Protein AF-A0A497XLJ6-F1 (afdb_monomer_lite)

Foldseek 3Di:
DPADDPVVLVVLLVVLVVQLVVCVVVVHDPVSNVVSVVVSVVSVVVVVVSVVVVVVVVVVVVVVVVVVCCCLPPVLVVVLVVCCVVPVPPDVVSVVSVVVSCVVPVD

Structure (mmCIF, N/CA/C/O backbone):
data_AF-A0A497XLJ6-F1
#
_entry.id   AF-A0A497XLJ6-F1
#
loop_
_atom_site.group_PDB
_atom_site.id
_atom_site.type_symbol
_atom_site.label_atom_id
_atom_site.label_alt_id
_atom_site.label_comp_id
_atom_site.label_asym_id
_atom_site.label_entity_id
_atom_site.label_seq_id
_atom_site.pdbx_PDB_ins_code
_atom_site.Cartn_x
_atom_site.Cartn_y
_atom_site.Cartn_z
_atom_site.occupancy
_atom_site.B_iso_or_equiv
_atom_site.auth_seq_id
_atom_site.auth_comp_id
_atom_site.auth_asym_id
_atom_site.auth_atom_id
_atom_site.pdbx_PDB_model_num
ATOM 1 N N . MET A 1 1 ? -8.136 -0.541 -7.044 1.00 47.44 1 MET A N 1
ATOM 2 C CA . MET A 1 1 ? -8.357 -1.252 -5.765 1.00 47.44 1 MET A CA 1
ATOM 3 C C . MET A 1 1 ? -9.102 -0.316 -4.830 1.00 47.44 1 MET A C 1
ATOM 5 O O . MET A 1 1 ? -8.699 0.835 -4.732 1.00 47.44 1 MET A O 1
ATOM 9 N N . GLN A 1 2 ? -10.187 -0.755 -4.187 1.00 59.97 2 GLN A N 1
ATOM 10 C CA . GLN A 1 2 ? -10.748 0.004 -3.065 1.00 59.97 2 GLN A CA 1
ATOM 11 C C . GLN A 1 2 ? -9.866 -0.287 -1.847 1.00 59.97 2 GLN A C 1
ATOM 13 O O . GLN A 1 2 ? -9.874 -1.403 -1.338 1.00 59.97 2 GLN A O 1
ATOM 18 N N . GLY A 1 3 ? -9.030 0.678 -1.463 1.00 82.31 3 GLY A N 1
ATOM 19 C CA . GLY A 1 3 ? -8.194 0.575 -0.268 1.00 82.31 3 GLY A CA 1
ATOM 20 C C . GLY A 1 3 ? -9.017 0.622 1.022 1.00 82.31 3 GLY A C 1
ATOM 21 O O . GLY A 1 3 ? -10.226 0.872 1.000 1.00 82.31 3 GLY A O 1
ATOM 22 N N . VAL A 1 4 ? -8.358 0.422 2.164 1.00 86.88 4 VAL A N 1
ATOM 23 C CA . VAL A 1 4 ? -8.992 0.640 3.471 1.00 86.88 4 VAL A CA 1
ATOM 24 C C . VAL A 1 4 ? -9.367 2.118 3.595 1.00 86.88 4 VAL A C 1
ATOM 26 O O . VAL A 1 4 ? -8.538 3.007 3.400 1.00 86.88 4 VAL A O 1
ATOM 29 N N . ASN A 1 5 ? -10.636 2.393 3.894 1.00 91.44 5 ASN A N 1
ATOM 30 C CA . ASN A 1 5 ? -11.146 3.754 4.001 1.00 91.44 5 ASN A CA 1
ATOM 31 C C . ASN A 1 5 ? -10.791 4.349 5.373 1.00 91.44 5 ASN A C 1
ATOM 33 O O . ASN A 1 5 ? -11.348 3.929 6.388 1.00 91.44 5 ASN A O 1
ATOM 37 N N . LYS A 1 6 ? -9.908 5.357 5.377 1.00 92.56 6 LYS A N 1
ATOM 38 C CA . LYS A 1 6 ? -9.473 6.081 6.581 1.00 92.56 6 LYS A CA 1
ATOM 39 C C . LYS A 1 6 ? -10.646 6.601 7.418 1.00 92.56 6 LYS A C 1
ATOM 41 O O . LYS A 1 6 ? -10.680 6.367 8.618 1.00 92.56 6 LYS A O 1
ATOM 46 N N . GLY A 1 7 ? -11.635 7.232 6.786 1.00 94.25 7 GLY A N 1
ATOM 47 C CA . GLY A 1 7 ? -12.791 7.789 7.491 1.00 94.25 7 GLY A CA 1
ATOM 48 C C . GLY A 1 7 ? -13.635 6.720 8.187 1.00 94.25 7 GLY A C 1
ATOM 49 O O . GLY A 1 7 ? -14.010 6.889 9.342 1.00 94.25 7 GLY A O 1
ATOM 50 N N . LYS A 1 8 ? -13.881 5.578 7.529 1.00 93.88 8 LYS A N 1
ATOM 51 C CA . LYS A 1 8 ? -14.588 4.447 8.160 1.00 93.88 8 LYS A CA 1
ATOM 52 C C . LYS A 1 8 ? -13.792 3.845 9.320 1.00 93.88 8 LYS A C 1
ATOM 54 O O . LYS A 1 8 ? -14.385 3.449 10.318 1.00 93.88 8 LYS A O 1
ATOM 59 N N . HIS A 1 9 ? -12.468 3.772 9.187 1.00 94.62 9 HIS A N 1
ATOM 60 C CA . HIS A 1 9 ? -11.588 3.305 10.254 1.00 94.62 9 HIS A CA 1
ATOM 61 C C . HIS A 1 9 ? -11.646 4.233 11.479 1.00 94.62 9 HIS A C 1
ATOM 63 O O . HIS A 1 9 ? -11.914 3.760 12.580 1.00 94.62 9 HIS A O 1
ATOM 69 N N . GLU A 1 10 ? -11.485 5.544 11.284 1.00 95.31 10 GLU A N 1
ATOM 70 C CA . GLU A 1 10 ? -11.551 6.544 12.361 1.00 95.31 10 GLU A CA 1
ATOM 71 C C . GLU A 1 10 ? -12.924 6.559 13.044 1.00 95.31 10 GLU A C 1
ATOM 73 O O . GLU A 1 10 ? -13.018 6.628 14.268 1.00 95.31 10 GLU A O 1
ATOM 78 N N . GLN A 1 11 ? -14.005 6.433 12.269 1.00 96.75 11 GLN A N 1
ATOM 79 C CA . GLN A 1 11 ? -15.358 6.324 12.817 1.00 96.75 11 GLN A CA 1
ATOM 80 C C . GLN A 1 11 ? -15.514 5.100 13.725 1.00 96.75 11 GLN A C 1
ATOM 82 O O . GLN A 1 11 ? -16.078 5.221 14.810 1.00 96.75 11 GLN A O 1
ATOM 87 N N . LEU A 1 12 ? -14.999 3.937 13.314 1.00 96.81 12 LEU A N 1
ATOM 88 C CA . LEU A 1 12 ? -15.089 2.713 14.110 1.00 96.81 12 LEU A CA 1
ATOM 89 C C . LEU A 1 12 ? -14.198 2.763 15.362 1.00 96.81 12 LEU A C 1
ATOM 91 O O . LEU A 1 12 ? -14.629 2.325 16.424 1.00 96.81 12 LEU A O 1
ATOM 95 N N . GLN A 1 13 ? -12.999 3.345 15.263 1.00 97.56 13 GLN A N 1
ATOM 96 C CA . GLN A 1 13 ? -12.131 3.631 16.414 1.00 97.56 13 GLN A CA 1
ATOM 97 C C . GLN A 1 13 ? -12.864 4.478 17.460 1.00 97.56 13 GLN A C 1
ATOM 99 O O . GLN A 1 13 ? -12.947 4.101 18.627 1.00 97.56 13 GLN A O 1
ATOM 104 N N . ASN A 1 14 ? -13.469 5.585 17.024 1.00 96.75 14 ASN A N 1
ATOM 105 C CA . ASN A 1 14 ? -14.222 6.474 17.904 1.00 96.75 14 ASN A CA 1
ATOM 106 C C . ASN A 1 14 ? -15.446 5.782 18.517 1.00 96.75 14 ASN A C 1
ATOM 108 O O . ASN A 1 14 ? -15.734 5.989 19.694 1.00 96.75 14 ASN A O 1
ATOM 112 N N . ALA A 1 15 ? -16.147 4.944 17.748 1.00 97.81 15 ALA A N 1
ATOM 113 C CA . ALA A 1 15 ? -17.282 4.177 18.252 1.00 97.81 15 ALA A CA 1
ATOM 114 C C . ALA A 1 15 ? -16.868 3.192 19.358 1.00 97.81 15 ALA A C 1
ATOM 116 O O . ALA A 1 15 ? -17.576 3.071 20.352 1.00 97.81 15 ALA A O 1
ATOM 117 N N . LEU A 1 16 ? -15.710 2.535 19.227 1.00 97.06 16 LEU A N 1
ATOM 118 C CA . LEU A 1 16 ? -15.192 1.620 20.250 1.00 97.06 16 LEU A CA 1
ATOM 119 C C . LEU A 1 16 ? -14.778 2.348 21.535 1.00 97.06 16 LEU A C 1
ATOM 121 O O . LEU A 1 16 ? -15.055 1.841 22.616 1.00 97.06 16 LEU A O 1
ATOM 125 N N . VAL A 1 17 ? -14.202 3.550 21.427 1.00 96.12 17 VAL A N 1
ATOM 126 C CA . VAL A 1 17 ? -13.899 4.404 22.595 1.00 96.12 17 VAL A CA 1
ATOM 127 C C . VAL A 1 17 ? -15.177 4.855 23.298 1.00 96.12 17 VAL A C 1
ATOM 129 O O . VAL A 1 17 ? -15.273 4.830 24.521 1.00 96.12 17 VAL A O 1
ATOM 132 N N . GLN A 1 18 ? -16.184 5.279 22.534 1.00 96.56 18 GLN A N 1
ATOM 133 C CA . GLN A 1 18 ? -17.470 5.673 23.111 1.00 96.56 18 GLN A CA 1
ATOM 134 C C . GLN A 1 18 ? -18.156 4.487 23.794 1.00 96.56 18 GLN A C 1
ATOM 136 O O . GLN A 1 18 ? -18.702 4.653 24.882 1.00 96.56 18 GLN A O 1
ATOM 141 N N . LEU A 1 19 ? -18.081 3.297 23.190 1.00 96.12 19 LEU A N 1
ATOM 142 C CA . LEU A 1 19 ? -18.615 2.068 23.764 1.00 96.12 19 LEU A CA 1
ATOM 143 C C . LEU A 1 19 ? -17.903 1.699 25.068 1.00 96.12 19 LEU A C 1
ATOM 145 O O . LEU A 1 19 ? -18.585 1.461 26.057 1.00 96.12 19 LEU A O 1
ATOM 149 N N . SER A 1 20 ? -16.565 1.690 25.108 1.00 94.81 20 SER A N 1
ATOM 150 C CA . SER A 1 20 ? -15.830 1.354 26.336 1.00 94.81 20 SER A CA 1
ATOM 151 C C . SER A 1 20 ? -16.163 2.319 27.473 1.00 94.81 20 SER A C 1
ATOM 153 O O . SER A 1 20 ? -16.443 1.874 28.579 1.00 94.81 20 SER A O 1
ATOM 155 N N . ASN A 1 21 ? -16.230 3.623 27.185 1.00 94.50 21 ASN A N 1
ATOM 156 C CA . ASN A 1 21 ? -16.589 4.635 28.180 1.00 94.50 21 ASN A CA 1
ATOM 157 C C . ASN A 1 21 ? -18.027 4.455 28.690 1.00 94.50 21 ASN A C 1
ATOM 159 O O . ASN A 1 21 ? -18.297 4.664 29.869 1.00 94.50 21 ASN A O 1
ATOM 163 N N . LEU A 1 22 ? -18.965 4.090 27.808 1.00 96.06 22 LEU A N 1
ATOM 164 C CA . LEU A 1 22 ? -20.347 3.821 28.199 1.00 96.06 22 LEU A CA 1
ATOM 165 C C . LEU A 1 22 ? -20.432 2.586 29.103 1.00 96.06 22 LEU A C 1
ATOM 167 O O . LEU A 1 22 ? -21.051 2.658 30.157 1.00 96.06 22 LEU A O 1
ATOM 171 N N . LEU A 1 23 ? -19.766 1.492 28.725 1.00 94.69 23 LEU A N 1
ATOM 172 C CA . LEU A 1 23 ? -19.716 0.259 29.516 1.00 94.69 23 LEU A CA 1
ATOM 173 C C . LEU A 1 23 ? -19.074 0.493 30.896 1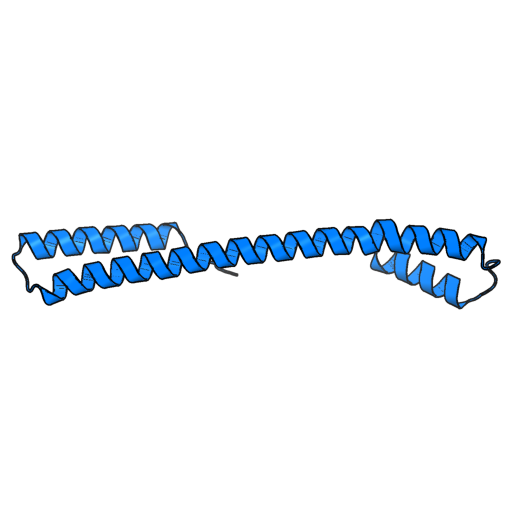.00 94.69 23 LEU A C 1
ATOM 175 O O . LEU A 1 23 ? -19.566 -0.015 31.900 1.00 94.69 23 LEU A O 1
ATOM 179 N N . GLU A 1 24 ? -18.017 1.307 30.968 1.00 93.12 24 GLU A N 1
ATOM 180 C CA . GLU A 1 24 ? -17.400 1.710 32.238 1.00 93.12 24 GLU A CA 1
ATOM 181 C C . GLU A 1 24 ? -18.363 2.511 33.128 1.00 93.12 24 GLU A C 1
ATOM 183 O O . GLU A 1 24 ? -18.439 2.260 34.333 1.00 93.12 24 GLU A O 1
ATOM 188 N N . ASN A 1 25 ? -19.121 3.448 32.548 1.00 94.19 25 ASN A N 1
ATOM 189 C CA . ASN A 1 25 ? -20.082 4.275 33.285 1.00 94.19 25 ASN A CA 1
ATOM 190 C C . ASN A 1 25 ? -21.276 3.468 33.814 1.00 94.19 25 ASN A C 1
ATOM 192 O O . ASN A 1 25 ? -21.723 3.709 34.935 1.00 94.19 25 ASN A O 1
ATOM 196 N N . GLU A 1 26 ? -21.766 2.506 33.032 1.00 94.50 26 GLU A N 1
ATOM 197 C CA . GLU A 1 26 ? -22.883 1.627 33.405 1.00 94.50 26 GLU A CA 1
ATOM 198 C C . GLU A 1 26 ? -22.454 0.478 34.343 1.00 94.50 26 GLU A C 1
ATOM 200 O O . GLU A 1 26 ? -23.285 -0.325 34.757 1.00 94.50 26 GLU A O 1
ATOM 205 N N . GLN A 1 27 ? -21.170 0.414 34.732 1.00 88.75 27 GLN A N 1
ATOM 206 C CA . GLN A 1 27 ? -20.594 -0.655 35.565 1.00 88.75 27 GLN A CA 1
ATOM 207 C C . GLN A 1 27 ? -20.822 -2.058 34.982 1.00 88.75 27 GLN A C 1
ATOM 209 O O . GLN A 1 27 ? -21.014 -3.028 35.720 1.00 88.75 27 GLN A O 1
ATOM 214 N N . GLU A 1 28 ? -20.780 -2.151 33.653 1.00 90.25 28 GLU A N 1
ATOM 215 C CA . GLU A 1 28 ? -20.895 -3.409 32.922 1.00 90.25 28 GLU A CA 1
ATOM 216 C C . GLU A 1 28 ? -19.704 -4.334 33.196 1.00 90.25 28 GLU A C 1
ATOM 218 O O . GLU A 1 28 ? -18.704 -3.980 33.837 1.00 90.25 28 GLU A O 1
ATOM 223 N N . ASP A 1 29 ? -19.825 -5.573 32.725 1.00 90.44 29 ASP A N 1
ATOM 224 C CA . ASP A 1 29 ? -18.813 -6.584 32.959 1.00 90.44 29 ASP A CA 1
ATOM 225 C C . ASP A 1 29 ? -17.442 -6.182 32.365 1.00 90.44 29 ASP A C 1
ATOM 227 O O . ASP A 1 29 ? -17.310 -5.573 31.297 1.00 90.44 29 ASP A O 1
ATOM 231 N N . LYS A 1 30 ? -16.374 -6.541 33.086 1.00 92.38 30 LYS A N 1
ATOM 232 C CA . LYS A 1 30 ? -14.996 -6.199 32.701 1.00 92.38 30 LYS A CA 1
ATOM 233 C C . LYS A 1 30 ? -14.556 -6.860 31.394 1.00 92.38 30 LYS A C 1
ATOM 235 O O . LYS A 1 30 ? -13.605 -6.378 30.781 1.00 92.38 30 LYS A O 1
ATOM 240 N N . GLU A 1 31 ? -15.189 -7.959 30.993 1.00 94.81 31 GLU A N 1
ATOM 241 C CA . GLU A 1 31 ? -14.844 -8.686 29.773 1.00 94.81 31 GLU A CA 1
ATOM 242 C C . GLU A 1 31 ? -15.284 -7.887 28.541 1.00 94.81 31 GLU A C 1
ATOM 244 O O . GLU A 1 31 ? -14.469 -7.666 27.647 1.00 94.81 31 GLU A O 1
ATOM 249 N N . SER A 1 32 ? -16.500 -7.338 28.546 1.00 93.31 32 SER A N 1
ATOM 250 C CA . SER A 1 32 ? -17.033 -6.471 27.489 1.00 93.31 32 SER A CA 1
ATOM 251 C C . SER A 1 32 ? -16.200 -5.196 27.301 1.00 93.31 32 SER A C 1
ATOM 253 O O . SER A 1 32 ? -15.867 -4.822 26.171 1.00 93.31 32 SER A O 1
ATOM 255 N N . ILE A 1 33 ? -15.792 -4.552 28.402 1.00 94.06 33 ILE A N 1
ATOM 256 C CA . ILE A 1 33 ? -14.907 -3.372 28.367 1.00 94.06 33 ILE A CA 1
ATOM 257 C C . ILE A 1 33 ? -13.551 -3.744 27.753 1.00 94.06 33 ILE A C 1
ATOM 259 O O . ILE A 1 33 ? -13.066 -3.077 26.834 1.00 94.06 33 ILE A O 1
ATOM 263 N N . GLN A 1 34 ? -12.949 -4.840 28.225 1.00 95.50 34 GLN A N 1
ATOM 264 C CA . GLN A 1 34 ? -11.656 -5.301 27.727 1.00 95.50 34 GLN A CA 1
ATOM 265 C C . GLN A 1 34 ? -11.726 -5.684 26.244 1.00 95.50 34 GLN A C 1
ATOM 267 O O . GLN A 1 34 ? -10.820 -5.355 25.477 1.00 95.50 34 GLN A O 1
ATOM 272 N N . GLN A 1 35 ? -12.821 -6.309 25.814 1.00 97.00 35 GLN A N 1
ATOM 273 C CA . GLN A 1 35 ? -13.031 -6.703 24.428 1.00 97.00 35 GLN A CA 1
ATOM 274 C C . GLN A 1 35 ? -13.093 -5.488 23.490 1.00 97.00 35 GLN A C 1
ATOM 276 O O . GLN A 1 35 ? -12.477 -5.510 22.420 1.00 97.00 35 GLN A O 1
ATOM 281 N N . ALA A 1 36 ? -13.775 -4.408 23.887 1.00 95.44 36 ALA A N 1
ATOM 282 C CA . ALA A 1 36 ? -13.811 -3.167 23.111 1.00 95.44 36 ALA A CA 1
ATOM 283 C C . ALA A 1 36 ? -12.403 -2.564 22.937 1.00 95.44 36 ALA A C 1
ATOM 285 O O . ALA A 1 36 ? -12.013 -2.207 21.820 1.00 95.44 36 ALA A O 1
ATOM 286 N N . ILE A 1 37 ? -11.612 -2.534 24.015 1.00 95.94 37 ILE A N 1
ATOM 287 C CA . ILE A 1 37 ? -10.220 -2.058 24.008 1.00 95.94 37 ILE A CA 1
ATOM 288 C C . ILE A 1 37 ? -9.337 -2.941 23.113 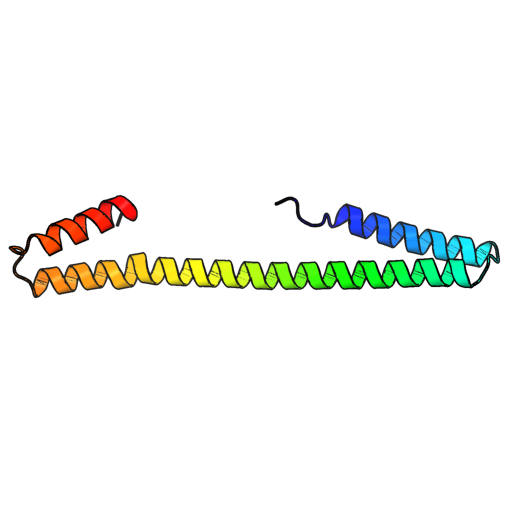1.00 95.94 37 ILE A C 1
ATOM 290 O O . ILE A 1 37 ? -8.494 -2.442 22.361 1.00 95.94 37 ILE A O 1
ATOM 294 N N . ASP A 1 38 ? -9.512 -4.259 23.166 1.00 97.75 38 ASP A N 1
ATOM 295 C CA . ASP A 1 38 ? -8.705 -5.194 22.385 1.00 97.75 38 ASP A CA 1
ATOM 296 C C . ASP A 1 38 ? -9.018 -5.101 20.888 1.00 97.75 38 ASP A C 1
ATOM 298 O O . ASP A 1 38 ? -8.098 -5.076 20.060 1.00 97.75 38 ASP A O 1
ATOM 302 N N . TYR A 1 39 ? -10.293 -4.952 20.518 1.00 97.81 39 TYR A N 1
ATOM 303 C CA . TYR A 1 39 ? -10.679 -4.674 19.134 1.00 97.81 39 TYR A CA 1
ATOM 304 C C . TYR A 1 39 ? -10.143 -3.337 18.643 1.00 97.81 39 TYR A C 1
ATOM 306 O O . TYR A 1 39 ? -9.639 -3.264 17.518 1.00 97.81 39 TYR A O 1
ATOM 314 N N . GLN A 1 40 ? -10.174 -2.307 19.486 1.00 96.88 40 GLN A N 1
ATOM 315 C CA . GLN A 1 40 ? -9.604 -1.008 19.165 1.00 96.88 40 GLN A CA 1
ATOM 316 C C . GLN A 1 40 ? -8.108 -1.128 18.830 1.00 96.88 40 GLN A C 1
ATOM 318 O O . GLN A 1 40 ? -7.666 -0.705 17.756 1.00 96.88 40 GLN A O 1
ATOM 323 N N . LYS A 1 41 ? -7.329 -1.775 19.706 1.00 97.06 41 LYS A N 1
ATOM 324 C CA . LYS A 1 41 ? -5.891 -2.016 19.499 1.00 97.06 41 LYS A CA 1
ATOM 325 C C . LYS A 1 41 ? -5.627 -2.833 18.242 1.00 97.06 41 LYS A C 1
ATOM 327 O O . LYS A 1 41 ? -4.696 -2.539 17.490 1.00 97.06 41 LYS A O 1
ATOM 332 N N . LYS A 1 42 ? -6.435 -3.867 17.996 1.00 97.75 42 LYS A N 1
ATOM 333 C CA . LYS A 1 42 ? -6.259 -4.725 16.825 1.00 97.75 42 LYS A CA 1
ATOM 334 C C . LYS A 1 42 ? -6.539 -3.974 15.526 1.00 97.75 42 LYS A C 1
ATOM 336 O O . LYS A 1 42 ? -5.783 -4.146 14.571 1.00 97.75 42 LYS A O 1
ATOM 341 N N . LEU A 1 43 ? -7.581 -3.144 15.488 1.00 96.38 43 LEU A N 1
ATOM 342 C CA . LEU A 1 43 ? -7.897 -2.308 14.330 1.00 96.38 43 LEU A CA 1
ATOM 343 C C . LEU A 1 43 ? -6.779 -1.312 14.029 1.00 96.38 43 LEU A C 1
ATOM 345 O O . LEU A 1 43 ? -6.403 -1.176 12.868 1.00 96.38 43 LEU A O 1
ATOM 349 N N . GLU A 1 44 ? -6.232 -0.660 15.055 1.00 96.50 44 GLU A N 1
ATOM 350 C CA . GLU A 1 44 ? -5.106 0.269 14.904 1.00 96.50 44 GLU A CA 1
ATOM 351 C C . GLU A 1 44 ? -3.869 -0.447 14.353 1.00 96.50 44 GLU A C 1
ATOM 353 O O . GLU A 1 44 ? -3.277 -0.022 13.363 1.00 96.50 44 GLU A O 1
ATOM 358 N N . TYR A 1 45 ? -3.525 -1.603 14.929 1.00 97.31 45 TYR A N 1
ATOM 359 C CA . TYR A 1 45 ? -2.400 -2.409 14.463 1.00 97.31 45 TYR A CA 1
ATOM 360 C C . TYR A 1 45 ? -2.539 -2.802 12.986 1.00 97.31 45 TYR A C 1
ATOM 362 O O . TYR A 1 45 ? -1.603 -2.625 12.205 1.00 97.31 45 TYR A O 1
ATOM 370 N N . VAL A 1 46 ? -3.703 -3.328 12.589 1.00 96.62 46 VAL A N 1
ATOM 371 C CA . VAL A 1 46 ? -3.937 -3.770 11.205 1.00 96.62 46 VAL A CA 1
ATOM 372 C C . VAL A 1 46 ? -3.947 -2.583 10.241 1.00 96.62 46 VAL A C 1
ATOM 374 O O . VAL A 1 46 ? -3.422 -2.694 9.134 1.00 96.62 46 VAL A O 1
ATOM 377 N N . TYR A 1 47 ? -4.504 -1.440 10.645 1.00 96.62 47 TYR A N 1
ATOM 378 C CA . TYR A 1 47 ? -4.510 -0.237 9.818 1.00 96.62 47 TYR A CA 1
ATOM 379 C C . TYR A 1 47 ? -3.102 0.346 9.636 1.00 96.62 47 TYR A C 1
ATOM 381 O O . TYR A 1 47 ? -2.717 0.680 8.516 1.00 96.62 47 TYR A O 1
ATOM 389 N N . SER A 1 48 ? -2.297 0.382 10.700 1.00 96.19 48 SER A N 1
ATOM 390 C CA . SER A 1 48 ? -0.895 0.804 10.633 1.00 96.19 48 SER A CA 1
ATOM 391 C C . SER A 1 48 ? -0.059 -0.115 9.733 1.00 96.19 48 SER A C 1
ATOM 393 O O . SER A 1 48 ? 0.707 0.366 8.898 1.00 96.19 48 SER A O 1
ATOM 395 N N . ASP A 1 49 ? -0.232 -1.437 9.839 1.00 97.25 49 ASP A N 1
ATOM 396 C CA . ASP A 1 49 ? 0.429 -2.408 8.955 1.00 97.25 49 ASP A CA 1
ATOM 397 C C . ASP A 1 49 ? 0.028 -2.213 7.483 1.00 97.25 49 ASP A C 1
ATOM 399 O O . ASP A 1 49 ? 0.877 -2.219 6.591 1.00 97.25 49 ASP A O 1
ATOM 403 N N . TYR A 1 50 ? -1.256 -1.955 7.223 1.00 95.62 50 TYR A N 1
ATOM 404 C CA . TYR A 1 50 ? -1.742 -1.601 5.891 1.00 95.62 50 TYR A CA 1
ATOM 405 C C . TYR A 1 50 ? -1.070 -0.332 5.344 1.00 95.62 50 TYR A C 1
ATOM 407 O O . TYR A 1 50 ? -0.634 -0.325 4.193 1.00 95.62 50 TYR A O 1
ATOM 415 N N . GLN A 1 51 ? -0.944 0.724 6.154 1.00 95.50 51 GLN A N 1
ATOM 416 C CA . GLN A 1 51 ? -0.283 1.961 5.732 1.00 95.50 51 GLN A CA 1
ATOM 417 C C . GLN A 1 51 ? 1.196 1.744 5.392 1.00 95.50 51 GLN A C 1
ATOM 419 O O . GLN A 1 51 ? 1.666 2.275 4.389 1.00 95.50 51 GLN A O 1
ATOM 424 N N . LYS A 1 52 ? 1.914 0.931 6.176 1.00 96.69 52 LYS A N 1
ATOM 425 C CA . LYS A 1 52 ? 3.314 0.578 5.887 1.00 96.69 52 LYS A CA 1
ATOM 426 C C . LYS A 1 52 ? 3.443 -0.153 4.556 1.00 96.69 52 LYS A C 1
ATOM 428 O O . LYS A 1 52 ? 4.222 0.257 3.708 1.00 96.69 52 LYS A O 1
ATOM 433 N N . LYS A 1 53 ? 2.604 -1.165 4.328 1.00 96.50 53 LYS A N 1
ATOM 434 C CA . LYS A 1 53 ? 2.597 -1.925 3.069 1.00 96.50 53 LYS A CA 1
ATOM 435 C C . LYS A 1 53 ? 2.269 -1.061 1.856 1.00 96.50 53 LYS A C 1
ATOM 437 O O . LYS A 1 53 ? 2.789 -1.319 0.776 1.00 96.50 53 LYS A O 1
ATOM 442 N N . LEU A 1 54 ? 1.406 -0.056 2.012 1.00 95.25 54 LEU A N 1
ATOM 443 C CA . LEU A 1 54 ? 1.154 0.910 0.945 1.00 95.25 54 LEU A CA 1
ATOM 444 C C . LEU A 1 54 ? 2.387 1.758 0.630 1.00 95.25 54 LEU A C 1
ATOM 446 O O . LEU A 1 54 ? 2.673 1.950 -0.546 1.00 95.25 54 LEU A O 1
ATOM 450 N N . ALA A 1 55 ? 3.107 2.229 1.648 1.00 94.88 55 ALA A N 1
ATOM 451 C CA . ALA A 1 55 ? 4.340 2.988 1.449 1.00 94.88 55 ALA A CA 1
ATOM 452 C C . ALA A 1 55 ? 5.431 2.130 0.785 1.00 94.88 55 ALA A C 1
ATOM 454 O O . ALA A 1 55 ? 6.084 2.577 -0.154 1.00 94.88 55 ALA A O 1
ATOM 455 N N . ASP A 1 56 ? 5.574 0.871 1.206 1.00 96.69 56 ASP A N 1
ATOM 456 C CA . ASP A 1 56 ? 6.510 -0.069 0.581 1.00 96.69 56 ASP A CA 1
ATOM 457 C C . ASP A 1 56 ? 6.143 -0.328 -0.890 1.00 96.69 56 ASP A C 1
ATOM 459 O O . ASP A 1 56 ? 7.011 -0.380 -1.759 1.00 96.69 56 ASP A O 1
ATOM 463 N N . LEU A 1 57 ? 4.847 -0.461 -1.195 1.00 96.44 57 LEU A N 1
ATOM 464 C CA . LEU A 1 57 ? 4.375 -0.628 -2.568 1.00 96.44 57 LEU A CA 1
ATOM 465 C C . LEU A 1 57 ? 4.636 0.620 -3.418 1.00 96.44 57 LEU A C 1
ATOM 467 O O . LEU A 1 57 ? 5.051 0.489 -4.566 1.00 96.44 57 LEU A O 1
ATOM 471 N N . GLU A 1 58 ? 4.400 1.812 -2.870 1.00 95.88 58 GLU A N 1
ATOM 472 C CA . GLU A 1 58 ? 4.711 3.081 -3.531 1.00 95.88 58 GLU A CA 1
ATOM 473 C C . GLU A 1 58 ? 6.199 3.159 -3.885 1.00 95.88 58 GLU A C 1
ATOM 475 O O . GLU A 1 58 ? 6.541 3.452 -5.030 1.00 95.88 58 GLU A O 1
ATOM 480 N N . GLN A 1 59 ? 7.077 2.785 -2.953 1.00 97.06 59 GLN A N 1
ATOM 481 C CA . GLN A 1 59 ? 8.518 2.750 -3.185 1.00 97.06 59 GLN A CA 1
ATOM 482 C C . GLN A 1 59 ? 8.900 1.789 -4.322 1.00 97.06 59 GLN A C 1
ATOM 484 O O . GLN A 1 59 ? 9.671 2.157 -5.206 1.00 97.06 59 GLN A O 1
ATOM 489 N N . VAL A 1 60 ? 8.321 0.585 -4.354 1.00 97.69 60 VAL A N 1
ATOM 490 C CA . VAL A 1 60 ? 8.560 -0.387 -5.437 1.00 97.69 60 VAL A CA 1
ATOM 491 C C . VAL A 1 60 ? 8.088 0.145 -6.793 1.00 97.69 60 VAL A C 1
ATOM 493 O O . VAL A 1 60 ? 8.750 -0.079 -7.807 1.00 97.69 60 VAL A O 1
ATOM 496 N N . VAL A 1 61 ? 6.951 0.846 -6.831 1.00 97.50 61 VAL A N 1
ATOM 497 C CA . VAL A 1 61 ? 6.444 1.466 -8.064 1.00 97.50 61 VAL A CA 1
ATOM 498 C C . VAL A 1 61 ? 7.406 2.547 -8.552 1.00 97.50 61 VAL A C 1
ATOM 500 O O . VAL A 1 61 ? 7.766 2.529 -9.727 1.00 97.50 61 VAL A O 1
ATOM 503 N N . ILE A 1 62 ? 7.874 3.423 -7.660 1.00 97.50 62 ILE A N 1
ATOM 504 C CA . ILE A 1 62 ? 8.847 4.474 -7.991 1.00 97.50 62 ILE A CA 1
ATOM 505 C C . ILE A 1 62 ? 10.140 3.858 -8.536 1.00 97.50 62 ILE A C 1
ATOM 507 O O . ILE A 1 62 ? 10.592 4.225 -9.618 1.00 97.50 62 ILE A O 1
ATOM 511 N N . GLU A 1 63 ? 10.707 2.872 -7.837 1.00 97.94 63 GLU A N 1
ATOM 512 C CA . GLU A 1 63 ? 11.935 2.192 -8.265 1.00 97.94 63 GLU A CA 1
ATOM 513 C C . GLU A 1 63 ? 11.784 1.534 -9.637 1.00 97.94 63 GLU A C 1
ATOM 515 O O . GLU A 1 63 ? 12.685 1.613 -10.479 1.00 97.94 63 GLU A O 1
ATOM 520 N N . TYR A 1 64 ? 10.637 0.899 -9.884 1.00 97.12 64 TYR A N 1
ATOM 521 C CA . TYR A 1 64 ? 10.341 0.304 -11.178 1.00 97.12 64 TYR A CA 1
ATOM 522 C C . TYR A 1 64 ? 10.242 1.363 -12.276 1.00 97.12 64 TYR A C 1
ATOM 524 O O . TYR A 1 64 ? 10.830 1.181 -13.343 1.00 97.12 64 TYR A O 1
ATOM 532 N N . GLU A 1 65 ? 9.512 2.452 -12.044 1.00 95.88 65 GLU A N 1
ATOM 533 C CA . GLU A 1 65 ? 9.337 3.521 -13.028 1.00 95.88 65 GLU A CA 1
ATOM 534 C C . GLU A 1 65 ? 10.669 4.199 -13.367 1.00 95.88 65 GLU A C 1
ATOM 536 O O . GLU A 1 65 ? 10.980 4.375 -14.551 1.00 95.88 65 GLU A O 1
ATOM 541 N N . ASP A 1 66 ? 11.495 4.484 -12.360 1.00 96.06 66 ASP A N 1
ATOM 542 C CA . ASP A 1 66 ? 12.832 5.053 -12.530 1.00 96.06 66 ASP A CA 1
ATOM 543 C C . ASP A 1 66 ? 13.739 4.114 -13.327 1.00 96.06 66 ASP A C 1
ATOM 545 O O . ASP A 1 66 ? 14.382 4.519 -14.306 1.00 96.06 66 ASP A O 1
ATOM 549 N N . PHE A 1 67 ? 13.769 2.833 -12.955 1.00 96.69 67 PHE A N 1
ATOM 550 C CA . PHE A 1 67 ? 14.578 1.844 -13.655 1.00 96.69 67 PHE A CA 1
ATOM 551 C C . PHE A 1 67 ? 14.096 1.642 -15.095 1.00 96.69 67 PHE A C 1
ATOM 553 O O . PHE A 1 67 ? 14.900 1.621 -16.031 1.00 96.69 67 PHE A O 1
ATOM 560 N N . TYR A 1 68 ? 12.783 1.562 -15.301 1.00 92.94 68 TYR A N 1
ATOM 561 C CA . TYR A 1 68 ? 12.176 1.452 -16.620 1.00 92.94 68 TYR A CA 1
ATOM 562 C C . TYR A 1 68 ? 12.527 2.658 -17.497 1.00 92.94 68 TYR A C 1
ATOM 564 O O . TYR A 1 68 ? 12.959 2.488 -18.642 1.00 92.94 68 TYR A O 1
ATOM 572 N N . ALA A 1 69 ? 12.416 3.877 -16.964 1.00 89.56 69 ALA A N 1
ATOM 573 C CA . ALA A 1 69 ? 12.788 5.098 -17.668 1.00 89.56 69 ALA A CA 1
ATOM 574 C C . ALA A 1 69 ? 14.285 5.121 -18.016 1.00 89.56 69 ALA A C 1
ATOM 576 O O . ALA A 1 69 ? 14.647 5.459 -19.148 1.00 89.56 69 ALA A O 1
ATOM 577 N N . HIS A 1 70 ? 15.155 4.705 -17.091 1.00 92.38 70 HIS A N 1
ATOM 578 C CA . HIS A 1 70 ? 16.593 4.592 -17.328 1.00 92.38 70 HIS A CA 1
ATOM 579 C C . HIS A 1 70 ? 16.908 3.606 -18.463 1.00 92.38 70 HIS A C 1
ATOM 581 O O . HIS A 1 70 ? 17.603 3.957 -19.423 1.00 92.38 70 HIS A O 1
ATOM 587 N N . VAL A 1 71 ? 16.357 2.390 -18.404 1.00 91.75 71 VAL A N 1
ATOM 588 C CA . VAL A 1 71 ? 16.567 1.354 -19.426 1.00 91.75 71 VAL A CA 1
ATOM 589 C C . VAL A 1 71 ? 16.062 1.830 -20.788 1.00 91.75 71 VAL A C 1
ATOM 591 O O . VAL A 1 71 ? 16.799 1.776 -21.778 1.00 91.75 71 VAL A O 1
ATOM 594 N N . LYS A 1 72 ? 14.832 2.350 -20.836 1.00 85.69 72 LYS A N 1
ATOM 595 C CA . LYS A 1 72 ? 14.177 2.826 -22.058 1.00 85.69 72 LYS A CA 1
ATOM 596 C C . LYS A 1 72 ? 14.930 3.998 -22.688 1.00 85.69 72 LYS A C 1
ATOM 598 O O . LYS A 1 72 ? 15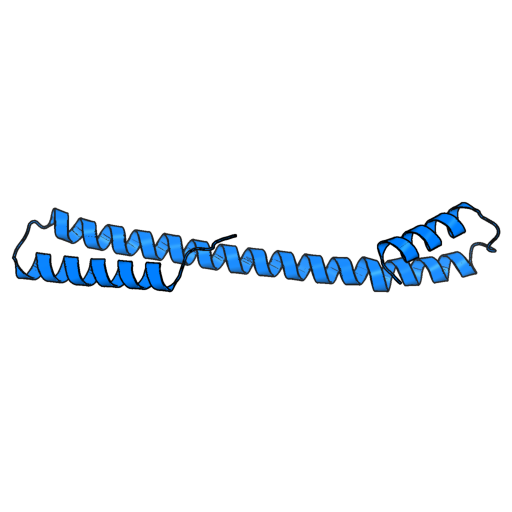.324 3.935 -23.850 1.00 85.69 72 LYS A O 1
ATOM 603 N N . ALA A 1 73 ? 15.127 5.080 -21.939 1.00 80.56 73 ALA A N 1
ATOM 604 C CA . ALA A 1 73 ? 15.595 6.342 -22.501 1.00 80.56 73 ALA A CA 1
ATOM 605 C C . ALA A 1 73 ? 17.122 6.441 -22.549 1.00 80.56 73 ALA A C 1
ATOM 607 O O . ALA A 1 73 ? 17.668 6.933 -23.538 1.00 80.56 73 ALA A O 1
ATOM 608 N N . GLN A 1 74 ? 17.820 5.983 -21.508 1.00 82.75 74 GLN A N 1
ATOM 609 C CA . GLN A 1 74 ? 19.258 6.216 -21.362 1.00 82.75 74 GLN A CA 1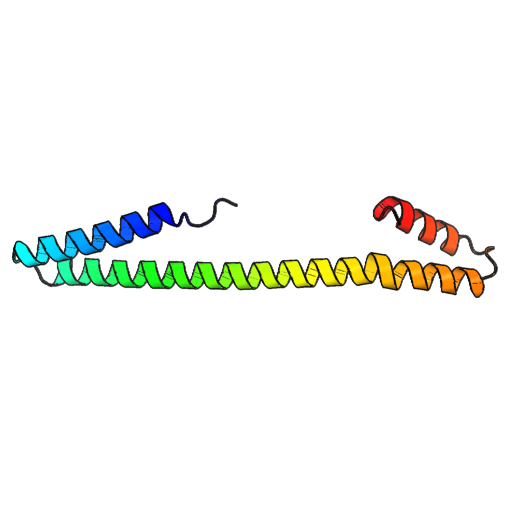
ATOM 610 C C . GLN A 1 74 ? 20.085 5.056 -21.908 1.00 82.75 74 GLN A C 1
ATOM 612 O O . GLN A 1 74 ? 21.045 5.292 -22.643 1.00 82.75 74 GLN A O 1
ATOM 617 N N . PHE A 1 75 ? 19.710 3.813 -21.601 1.00 88.69 75 PHE A N 1
ATOM 618 C CA . PHE A 1 75 ? 20.465 2.650 -22.060 1.00 88.69 75 PHE A CA 1
ATOM 619 C C . PHE A 1 75 ? 20.159 2.299 -23.520 1.00 88.69 75 PHE A C 1
ATOM 621 O O . PHE A 1 75 ? 21.065 2.356 -24.356 1.00 88.69 75 PHE A O 1
ATOM 628 N N . LEU A 1 76 ? 18.901 1.982 -23.855 1.00 86.75 76 LEU A N 1
ATOM 629 C CA . LEU A 1 76 ? 18.534 1.501 -25.194 1.00 86.75 76 LEU A CA 1
ATOM 630 C C . LEU A 1 76 ? 18.846 2.529 -26.286 1.00 86.75 76 LEU A C 1
ATOM 632 O O . LEU A 1 76 ? 19.506 2.195 -27.269 1.00 86.75 76 LEU A O 1
ATOM 636 N N . THR A 1 77 ? 18.470 3.795 -26.094 1.00 82.50 77 THR A N 1
ATOM 637 C CA . THR A 1 77 ? 18.771 4.870 -27.057 1.00 82.50 77 THR A CA 1
ATOM 638 C C . THR A 1 77 ? 20.272 5.040 -27.281 1.00 82.50 77 THR A C 1
ATOM 640 O O . THR A 1 77 ? 20.729 5.185 -28.420 1.00 82.50 77 THR A O 1
ATOM 643 N N . ARG A 1 78 ? 21.070 5.036 -26.205 1.00 85.56 78 ARG A N 1
ATOM 644 C CA . ARG A 1 78 ? 22.527 5.173 -26.303 1.00 85.56 78 ARG A CA 1
ATOM 645 C C . ARG A 1 78 ? 23.130 3.973 -27.023 1.00 85.56 78 ARG A C 1
ATOM 647 O O . ARG A 1 78 ? 23.917 4.167 -27.947 1.00 85.56 78 ARG A O 1
ATOM 654 N N . LYS A 1 79 ? 22.716 2.757 -26.663 1.00 87.69 79 LYS A N 1
ATOM 655 C CA . LYS A 1 79 ? 23.207 1.530 -27.293 1.00 87.69 79 LYS A CA 1
ATOM 656 C C . LYS A 1 79 ? 22.833 1.447 -28.763 1.00 87.69 79 LYS A C 1
ATOM 658 O O . LYS A 1 79 ? 23.694 1.119 -29.569 1.00 87.69 79 LYS A O 1
ATOM 663 N N . LEU A 1 80 ? 21.622 1.846 -29.148 1.00 84.62 80 LEU A N 1
ATOM 664 C CA . LEU A 1 80 ? 21.229 1.946 -30.555 1.00 84.62 80 LEU A CA 1
ATOM 665 C C . LEU A 1 80 ? 22.103 2.928 -31.347 1.00 84.62 80 LEU A C 1
ATOM 667 O O . LEU A 1 80 ? 22.418 2.658 -32.508 1.00 84.62 80 LEU A O 1
ATOM 671 N N . LYS A 1 81 ? 22.506 4.056 -30.745 1.00 83.50 81 LYS A N 1
ATOM 672 C CA . LYS A 1 81 ? 23.418 5.028 -31.374 1.00 83.50 81 LYS A CA 1
ATOM 673 C C . LYS A 1 81 ? 24.842 4.485 -31.502 1.00 83.50 81 LYS A C 1
ATOM 675 O O . LYS A 1 81 ? 25.465 4.703 -32.537 1.00 83.50 81 LYS A O 1
ATOM 680 N N . GLU A 1 82 ? 25.347 3.799 -30.478 1.00 85.88 82 GLU A N 1
ATOM 681 C CA . GLU A 1 82 ? 26.660 3.135 -30.492 1.00 85.88 82 GLU A CA 1
ATOM 682 C C . GLU A 1 82 ? 26.694 2.028 -31.560 1.00 85.88 82 GLU A C 1
ATOM 684 O O . GLU A 1 82 ? 27.516 2.077 -32.473 1.00 85.88 82 GLU A O 1
ATOM 689 N N . LEU A 1 83 ? 25.706 1.127 -31.551 1.00 84.06 83 LEU A N 1
ATOM 690 C CA . LEU A 1 83 ? 25.549 0.057 -32.543 1.00 84.06 83 LEU A CA 1
ATOM 691 C C . LEU A 1 83 ? 25.442 0.594 -33.974 1.00 84.06 83 LEU A C 1
ATOM 693 O O . LEU A 1 83 ? 26.029 0.013 -34.879 1.00 84.06 83 LEU A O 1
ATOM 697 N N . LYS A 1 84 ? 24.765 1.732 -34.190 1.00 81.50 84 LYS A N 1
ATOM 698 C CA . LYS A 1 84 ? 24.707 2.390 -35.510 1.00 81.50 84 LYS A CA 1
ATOM 699 C C . LYS A 1 84 ? 26.085 2.794 -36.038 1.00 81.50 84 LYS A C 1
ATOM 701 O O . LYS A 1 84 ? 26.288 2.838 -37.249 1.00 81.50 84 LYS A O 1
ATOM 706 N N . ARG A 1 85 ? 26.992 3.196 -35.140 1.00 78.56 85 ARG A N 1
ATOM 707 C CA . ARG A 1 85 ? 28.341 3.668 -35.483 1.00 78.56 85 ARG A CA 1
ATOM 708 C C . ARG A 1 85 ? 29.283 2.501 -35.764 1.00 78.56 85 ARG A C 1
ATOM 710 O O . ARG A 1 85 ? 30.093 2.598 -36.679 1.00 78.56 85 ARG A O 1
ATOM 717 N N . GLU A 1 86 ? 29.164 1.425 -34.992 1.00 77.50 86 GLU A N 1
ATOM 718 C CA . GLU A 1 86 ? 30.035 0.246 -35.079 1.00 77.50 86 GLU A CA 1
ATOM 719 C C . GLU A 1 86 ? 29.601 -0.714 -36.190 1.00 77.50 86 GLU A C 1
ATOM 721 O O . GLU A 1 86 ? 30.412 -1.167 -37.000 1.00 77.50 86 GLU A O 1
ATOM 726 N N . ILE A 1 87 ? 28.301 -0.983 -36.281 1.00 69.81 87 ILE A N 1
ATOM 727 C CA . ILE A 1 87 ? 27.725 -1.832 -37.312 1.00 69.81 87 ILE A CA 1
ATOM 728 C C . ILE A 1 87 ? 27.340 -0.913 -38.467 1.00 69.81 87 ILE A C 1
ATOM 730 O O . ILE A 1 87 ? 26.290 -0.271 -38.437 1.00 69.81 87 ILE A O 1
ATOM 734 N N . ARG A 1 88 ? 28.185 -0.843 -39.512 1.00 60.22 88 ARG A N 1
ATOM 735 C CA . ARG A 1 88 ? 27.784 -0.285 -40.823 1.00 60.22 88 ARG A CA 1
ATOM 736 C C . ARG A 1 88 ? 26.382 -0.825 -41.110 1.00 60.22 88 ARG A C 1
ATOM 738 O O . ARG A 1 88 ? 26.249 -2.041 -41.178 1.00 60.22 88 ARG A O 1
ATOM 745 N N . THR A 1 89 ? 25.380 0.048 -41.230 1.00 60.75 89 THR A N 1
ATOM 746 C CA . THR A 1 89 ? 23.908 -0.152 -41.168 1.00 60.75 89 THR A CA 1
ATOM 747 C C . THR A 1 89 ? 23.274 -1.178 -42.136 1.00 60.75 89 THR A C 1
ATOM 749 O O . THR A 1 89 ? 22.114 -1.062 -42.512 1.00 60.75 89 THR A O 1
ATOM 752 N N . LYS A 1 90 ? 24.007 -2.209 -42.552 1.00 64.12 90 LYS A N 1
ATOM 753 C CA . LYS A 1 90 ? 23.631 -3.259 -43.498 1.00 64.12 90 LYS A CA 1
ATOM 754 C C . LYS A 1 90 ? 23.112 -4.536 -42.829 1.00 64.12 90 LYS A C 1
ATOM 756 O O . LYS A 1 90 ? 22.779 -5.473 -43.545 1.00 64.12 90 LYS A O 1
ATOM 761 N N . GLN A 1 91 ? 23.058 -4.611 -41.495 1.00 72.00 91 GLN A N 1
ATOM 762 C CA . GLN A 1 91 ? 22.517 -5.782 -40.798 1.00 72.00 91 GLN A CA 1
ATOM 763 C C . GLN A 1 91 ? 21.000 -5.643 -40.572 1.00 72.00 91 GLN A C 1
ATOM 765 O O . GLN A 1 91 ? 20.587 -4.745 -39.833 1.00 72.00 91 GLN A O 1
ATOM 770 N N . PRO A 1 92 ? 20.164 -6.541 -41.132 1.00 76.62 92 PRO A N 1
ATOM 771 C CA . PRO A 1 92 ? 18.703 -6.486 -40.991 1.00 76.62 92 PRO A CA 1
ATOM 772 C C . PRO A 1 92 ? 18.217 -6.503 -39.534 1.00 76.62 92 PRO A C 1
ATOM 774 O O . PRO A 1 92 ? 17.233 -5.849 -39.197 1.00 76.62 92 PRO A O 1
ATOM 777 N N . ALA A 1 93 ? 18.947 -7.195 -38.652 1.00 80.25 93 ALA A N 1
ATOM 778 C CA . ALA A 1 93 ? 18.633 -7.285 -37.227 1.00 80.25 93 ALA A CA 1
ATOM 779 C C . ALA A 1 93 ? 18.663 -5.921 -36.511 1.00 80.25 93 ALA A C 1
ATOM 781 O O . ALA A 1 93 ? 17.862 -5.689 -35.608 1.00 80.25 93 ALA A O 1
ATOM 782 N N . TYR A 1 94 ? 19.533 -4.995 -36.935 1.00 82.50 94 TYR A N 1
ATOM 783 C CA . TYR A 1 94 ? 19.571 -3.639 -36.380 1.00 82.50 94 TYR A CA 1
ATOM 784 C C . TYR A 1 94 ? 18.312 -2.844 -36.748 1.00 82.50 94 TYR A C 1
ATOM 786 O O . TYR A 1 94 ? 17.743 -2.169 -35.893 1.00 82.50 94 TYR A O 1
ATOM 794 N N . GLY A 1 95 ? 17.861 -2.946 -38.005 1.00 80.25 95 GLY A N 1
ATOM 795 C CA . GLY A 1 95 ? 16.648 -2.270 -38.476 1.00 80.25 95 GL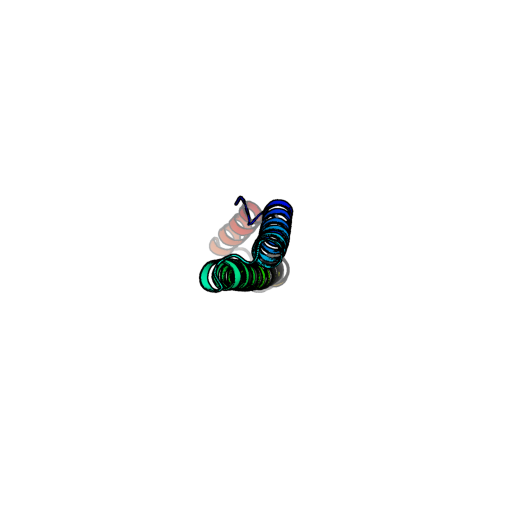Y A CA 1
ATOM 796 C C . GLY A 1 95 ? 15.405 -2.736 -37.719 1.00 80.25 95 GLY A C 1
ATOM 797 O O . GLY A 1 95 ? 14.671 -1.908 -37.187 1.00 80.25 95 GLY A O 1
ATOM 798 N N . LEU A 1 96 ? 15.244 -4.056 -37.580 1.00 84.94 96 LEU A N 1
ATOM 799 C CA . LEU A 1 96 ? 14.166 -4.670 -36.796 1.00 84.94 96 LEU A CA 1
ATOM 800 C C . LEU A 1 96 ? 14.189 -4.234 -35.325 1.00 84.94 96 LEU A C 1
ATOM 802 O O . LEU A 1 96 ? 13.151 -3.890 -34.765 1.00 84.94 96 LEU A O 1
ATOM 806 N N . LEU A 1 97 ? 15.366 -4.213 -34.694 1.00 84.56 97 LEU A N 1
ATOM 807 C CA . LEU A 1 97 ? 15.501 -3.783 -33.302 1.00 84.56 97 LEU A CA 1
ATOM 808 C C . LEU A 1 97 ? 15.143 -2.299 -33.121 1.00 84.56 97 LEU A C 1
ATOM 810 O O . LEU A 1 97 ? 14.409 -1.955 -32.196 1.00 84.56 97 LEU A O 1
ATOM 814 N N . ALA A 1 98 ? 15.640 -1.427 -34.000 1.00 82.06 98 ALA A N 1
ATOM 815 C CA . ALA A 1 98 ? 15.359 0.005 -33.947 1.00 82.06 98 ALA A CA 1
ATOM 816 C C . ALA A 1 98 ? 13.869 0.305 -34.176 1.00 82.06 98 ALA A C 1
ATOM 818 O O . ALA A 1 98 ? 13.298 1.155 -33.495 1.00 82.06 98 ALA A O 1
ATOM 819 N N . GLU A 1 99 ? 13.224 -0.411 -35.099 1.00 84.50 99 GLU A N 1
ATOM 820 C CA . GLU A 1 99 ? 11.796 -0.261 -35.371 1.00 84.50 99 GLU A CA 1
ATOM 821 C C . GLU A 1 99 ? 10.926 -0.759 -34.212 1.00 84.50 99 GLU A C 1
ATOM 823 O O . GLU A 1 99 ? 10.021 -0.041 -33.790 1.00 84.50 99 GLU A O 1
ATOM 828 N N . ASN A 1 100 ? 11.246 -1.918 -33.628 1.00 83.94 100 ASN A N 1
ATOM 829 C CA . ASN A 1 100 ? 10.546 -2.432 -32.448 1.00 83.94 100 ASN A CA 1
ATOM 830 C C . ASN A 1 100 ? 10.659 -1.480 -31.255 1.00 83.94 100 ASN A C 1
ATOM 832 O O . ASN A 1 100 ? 9.686 -1.284 -30.528 1.00 83.94 100 ASN A O 1
ATOM 836 N N . ILE A 1 101 ? 11.829 -0.864 -31.058 1.00 82.62 101 ILE A N 1
ATOM 837 C CA . ILE A 1 101 ? 12.014 0.122 -29.992 1.00 82.62 101 ILE A CA 1
ATOM 838 C C . ILE A 1 101 ? 11.160 1.365 -30.268 1.00 82.62 101 ILE A C 1
ATOM 840 O O . ILE A 1 101 ? 10.393 1.773 -29.400 1.00 82.62 101 ILE A O 1
ATOM 844 N N . ARG A 1 102 ? 11.189 1.903 -31.492 1.00 82.25 102 ARG A N 1
ATOM 845 C CA . ARG A 1 102 ? 10.363 3.058 -31.87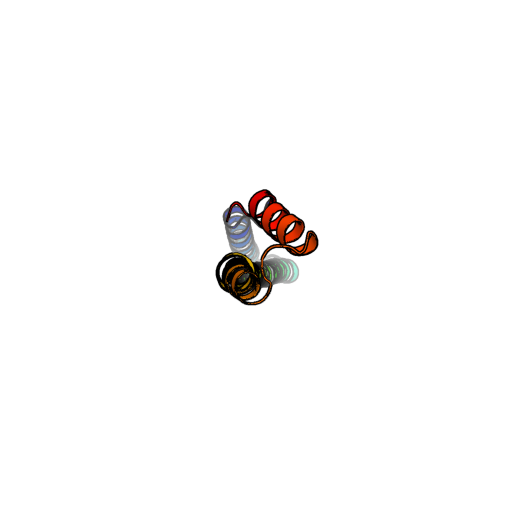3 1.00 82.25 102 ARG A CA 1
ATOM 846 C C . ARG A 1 102 ? 8.865 2.793 -31.688 1.00 82.25 102 ARG A C 1
ATOM 848 O O . ARG A 1 102 ? 8.160 3.655 -31.174 1.00 82.25 102 ARG A O 1
ATOM 855 N N . LEU A 1 103 ? 8.376 1.621 -32.102 1.00 83.00 103 LEU A N 1
ATOM 856 C CA . LEU A 1 103 ? 6.955 1.257 -32.025 1.00 83.00 103 LEU A CA 1
ATOM 857 C C . LEU A 1 103 ? 6.479 1.057 -30.583 1.00 83.00 103 LEU A C 1
ATOM 859 O O . LEU A 1 103 ? 5.416 1.553 -30.221 1.00 83.00 103 LEU A O 1
ATOM 863 N N . SER A 1 104 ? 7.264 0.364 -29.759 1.00 80.94 104 SER A N 1
ATOM 864 C CA . SER A 1 104 ? 6.877 0.040 -28.380 1.00 80.94 104 SER A CA 1
ATOM 865 C C . SER A 1 104 ? 7.086 1.199 -27.407 1.00 80.94 104 SER A C 1
ATOM 867 O O . SER A 1 104 ? 6.407 1.284 -26.386 1.00 80.94 104 SER A O 1
ATOM 869 N N . TYR A 1 105 ? 8.037 2.089 -27.696 1.00 76.06 105 TYR A N 1
ATOM 870 C CA . TYR A 1 105 ? 8.532 3.057 -26.718 1.00 76.06 105 TYR A CA 1
ATOM 871 C C . TYR A 1 105 ? 8.415 4.517 -27.173 1.00 76.06 105 TYR A C 1
ATOM 873 O O . TYR A 1 105 ? 8.525 5.409 -26.326 1.00 76.06 105 TYR A O 1
ATOM 881 N N . GLY A 1 106 ? 8.143 4.775 -28.458 1.00 65.44 106 GLY A N 1
ATOM 882 C CA . GLY A 1 106 ? 7.967 6.121 -29.026 1.00 65.44 106 GLY A CA 1
ATOM 883 C C . GLY A 1 106 ? 9.244 6.969 -29.086 1.00 65.44 106 GLY A C 1
ATOM 884 O O . GLY A 1 106 ? 9.192 8.120 -29.510 1.00 65.44 106 GLY A O 1
ATOM 885 N N . THR A 1 107 ? 10.369 6.405 -28.647 1.00 59.06 107 THR A N 1
ATOM 886 C CA . THR A 1 107 ? 11.731 6.965 -28.663 1.00 59.06 107 THR A CA 1
ATOM 887 C C . THR A 1 107 ? 12.516 6.415 -29.838 1.00 59.06 107 THR A C 1
ATOM 889 O O . THR A 1 107 ? 13.209 7.209 -30.509 1.00 59.06 107 THR A O 1
#

Sequence (107 aa):
MQGVNKGKHEQLQNALVQLSNLLENEQEDKESIQQAIDYQKKLEYVYSDYQKKLADLEQVVIEYEDFYAHVKAQFLTRKLKELKREIRTKQPAYGLLAENIRLSYGT

Radius of gyration: 28.69 Å; chains: 1; bounding box: 53×16×79 Å

Organism: NCBI:txid475253

Secondary structure (DSSP, 8-state):
-----HHHHHHHHHHHHHHHHHHHHTT--HHHHHHHHHHHHHHHHHHHHHHHHHHHHHHHHHHHHHHHHIIIIIIIHHHHHHHHHHS-S--HHHHHHHHHHHHHH--

pLDDT: mean 88.97, std 10.33, range [47.44, 97.94]